Protein AF-A0A2P5Y747-F1 (afdb_monomer_lite)

InterPro domains:
  IPR005202 Transcription factor GRAS [PF03514] (7-99)
  IPR005202 Transcription factor GRAS [PS50985] (1-102)

Secondary structure (DSSP, 8-state):
-HHHHHHHHHTT----TTT------S-GGG--TTT---S-SSTT---EEEEES-TGGGGSSTTHHHHHHHHHHHH--SEEEEE--SS-TT-SSHHHHHHH--

pLDDT: mean 91.42, std 3.94, range [81.75, 98.0]

Structure (mmCIF, N/CA/C/O backbone):
data_AF-A0A2P5Y747-F1
#
_entry.id   AF-A0A2P5Y747-F1
#
loop_
_atom_site.group_PDB
_atom_site.id
_atom_site.type_symbol
_atom_site.label_atom_id
_atom_site.label_alt_id
_atom_site.label_comp_id
_atom_site.label_asym_id
_atom_site.label_entity_id
_atom_site.label_seq_id
_atom_site.pdbx_PDB_ins_code
_atom_site.Cartn_x
_atom_site.Cartn_y
_atom_site.Cartn_z
_atom_site.occupancy
_atom_site.B_iso_or_equiv
_atom_site.auth_seq_id
_atom_site.auth_comp_id
_atom_site.auth_asym_id
_atom_site.auth_atom_id
_atom_site.pdbx_PDB_model_num
ATOM 1 N N . MET A 1 1 ? 1.991 13.969 15.444 1.00 82.62 1 MET A N 1
ATOM 2 C CA . MET A 1 1 ? 0.845 13.244 16.037 1.00 82.62 1 MET A CA 1
ATOM 3 C C . MET A 1 1 ? -0.085 14.167 16.807 1.00 82.62 1 MET A C 1
ATOM 5 O O . MET A 1 1 ? -1.283 14.011 16.641 1.00 82.62 1 MET A O 1
ATOM 9 N N . GLU A 1 2 ? 0.432 15.171 17.527 1.00 87.50 2 GLU A N 1
ATOM 10 C CA . GLU A 1 2 ? -0.383 16.184 18.227 1.00 87.50 2 GLU A CA 1
ATOM 11 C C . GLU A 1 2 ? -1.441 16.849 17.328 1.00 87.50 2 GLU A C 1
ATOM 13 O O . GLU A 1 2 ? -2.609 16.925 17.691 1.00 87.50 2 GLU A O 1
ATOM 18 N N . TYR A 1 3 ? -1.074 17.216 16.094 1.00 91.44 3 TYR A N 1
ATOM 19 C CA . TYR A 1 3 ? -2.036 17.735 15.115 1.00 91.44 3 TYR A CA 1
ATOM 20 C C . TYR A 1 3 ? -3.222 16.786 14.861 1.00 91.44 3 TYR A C 1
ATOM 22 O O . TYR A 1 3 ? -4.362 17.236 14.814 1.00 91.44 3 TYR A O 1
ATOM 30 N N . LEU A 1 4 ? -2.971 15.478 14.715 1.00 92.31 4 LEU A N 1
ATOM 31 C CA . LEU A 1 4 ? -4.024 14.494 14.439 1.00 92.31 4 LEU A CA 1
ATOM 32 C C . LEU A 1 4 ? -4.943 14.315 15.649 1.00 92.31 4 LEU A C 1
ATOM 34 O O . LEU A 1 4 ? -6.157 14.258 15.483 1.00 92.31 4 LEU A O 1
ATOM 38 N N . THR A 1 5 ? -4.385 14.281 16.862 1.00 91.81 5 THR A N 1
ATOM 39 C CA . THR A 1 5 ? -5.179 14.188 18.094 1.00 91.81 5 THR A CA 1
ATOM 40 C C . THR A 1 5 ? -6.016 15.444 18.332 1.00 91.81 5 THR A C 1
ATOM 42 O O . THR A 1 5 ? -7.180 15.335 18.710 1.00 91.81 5 THR A O 1
ATOM 45 N N . GLU A 1 6 ? -5.478 16.638 18.060 1.00 92.38 6 GLU A N 1
ATOM 46 C CA . GLU A 1 6 ? -6.240 17.891 18.162 1.00 92.38 6 GLU A CA 1
ATOM 47 C C . GLU A 1 6 ? -7.341 17.976 17.098 1.00 92.38 6 GLU A C 1
ATOM 49 O O . GLU A 1 6 ? -8.482 18.322 17.411 1.00 92.38 6 GLU A O 1
ATOM 54 N N . ALA A 1 7 ? -7.050 17.577 15.857 1.00 93.56 7 ALA A N 1
ATOM 55 C CA . ALA A 1 7 ? -8.061 17.465 14.809 1.00 93.56 7 ALA A CA 1
ATOM 56 C C . ALA A 1 7 ? -9.168 16.466 15.193 1.00 93.56 7 ALA A C 1
ATOM 58 O O . ALA A 1 7 ? -10.348 16.770 15.026 1.00 93.56 7 ALA A O 1
ATOM 59 N N . GLY A 1 8 ? -8.808 15.315 15.774 1.00 93.31 8 GLY A N 1
ATOM 60 C CA . GLY A 1 8 ? -9.756 14.330 16.298 1.00 93.31 8 GLY A CA 1
ATOM 61 C C . GLY A 1 8 ? -10.700 14.925 17.346 1.00 93.31 8 GLY A C 1
ATOM 62 O O . GLY A 1 8 ? -11.917 14.803 17.210 1.00 93.31 8 GLY A O 1
ATOM 63 N N . LYS A 1 9 ? -10.169 15.670 18.328 1.00 92.38 9 LYS A N 1
ATOM 64 C CA . LYS A 1 9 ? -10.977 16.378 19.342 1.00 92.38 9 LYS A CA 1
ATOM 65 C C . LYS A 1 9 ? -11.951 17.375 18.715 1.00 92.38 9 LYS A C 1
ATOM 67 O O . LYS A 1 9 ? -13.130 17.379 19.069 1.00 92.38 9 LYS A O 1
ATOM 72 N N . LEU A 1 10 ? -11.479 18.199 17.775 1.00 94.94 10 LEU A N 1
ATOM 73 C CA . LEU A 1 10 ? -12.309 19.189 17.078 1.00 94.94 10 LEU A CA 1
ATOM 74 C C . LEU A 1 10 ? -13.452 18.531 16.292 1.00 94.94 10 LEU A C 1
ATOM 76 O O . LEU A 1 10 ? -14.570 19.046 16.277 1.00 94.94 10 LEU A O 1
ATOM 80 N N . LEU A 1 11 ? -13.181 17.377 15.680 1.00 96.31 11 LEU A N 1
ATOM 81 C CA . LEU A 1 11 ? -14.152 16.598 14.911 1.00 96.31 11 LEU A CA 1
ATOM 82 C C . LEU A 1 11 ? -15.001 15.649 15.771 1.00 96.31 11 LEU A C 1
ATOM 84 O O . LEU A 1 11 ? -15.880 14.979 15.234 1.00 96.31 11 LEU A O 1
ATOM 88 N N . LYS A 1 12 ? -14.781 15.612 17.094 1.00 94.69 12 LYS A N 1
ATOM 89 C CA . LYS A 1 12 ? -15.434 14.687 18.040 1.00 94.69 12 LYS A CA 1
ATOM 90 C C . LYS A 1 12 ? -15.228 13.209 17.676 1.00 94.69 12 LYS A C 1
ATOM 92 O O . LYS A 1 12 ? -16.125 12.391 17.861 1.00 94.69 12 LYS A O 1
ATOM 97 N N . ILE A 1 13 ? -14.045 12.882 17.163 1.00 93.31 13 ILE A N 1
ATOM 98 C CA . ILE A 1 13 ? -13.592 11.519 16.880 1.00 93.31 13 ILE A CA 1
ATOM 99 C C . ILE A 1 13 ? -12.712 11.068 18.048 1.00 93.31 13 ILE A C 1
ATOM 101 O O . ILE A 1 13 ? -11.780 11.776 18.435 1.00 93.31 13 ILE A O 1
ATOM 105 N N . GLU A 1 14 ? -12.995 9.892 18.610 1.00 88.69 14 GLU A N 1
ATOM 106 C CA . GLU A 1 14 ? -12.137 9.283 19.628 1.00 88.69 14 GLU A CA 1
ATOM 107 C C . GLU A 1 14 ? -10.859 8.762 18.960 1.00 88.69 14 GLU A C 1
ATOM 109 O O . GLU A 1 14 ? -10.837 7.686 18.373 1.00 88.69 14 GLU A O 1
ATOM 114 N N . LEU A 1 15 ? -9.800 9.571 19.009 1.00 89.94 15 LEU A N 1
ATOM 115 C CA . LEU A 1 15 ? -8.474 9.226 18.508 1.00 89.94 15 LEU A CA 1
ATOM 116 C C . LEU A 1 15 ? -7.460 9.416 19.636 1.00 89.94 15 LEU A C 1
ATOM 118 O O . LEU A 1 15 ? -7.118 10.553 19.979 1.00 89.94 15 LEU A O 1
ATOM 122 N N . LYS A 1 16 ? -7.005 8.314 20.238 1.00 87.69 16 LYS A N 1
ATOM 123 C CA . LYS A 1 16 ? -6.073 8.360 21.368 1.00 87.69 16 LYS A CA 1
ATOM 124 C C . LYS A 1 16 ? -4.634 8.420 20.879 1.00 87.69 16 LYS A C 1
ATOM 126 O O . LYS A 1 16 ? -4.293 7.933 19.802 1.00 87.69 16 LYS A O 1
ATOM 131 N N . GLN A 1 17 ? -3.773 9.053 21.666 1.00 87.12 17 GLN A N 1
ATOM 132 C CA . GLN A 1 17 ? -2.378 9.245 21.278 1.00 87.12 17 GLN A CA 1
ATOM 133 C C . GLN A 1 17 ? -1.601 7.919 21.268 1.00 87.12 17 GLN A C 1
ATOM 135 O O . GLN A 1 17 ? -0.697 7.748 20.458 1.00 87.12 17 GLN A O 1
ATOM 140 N N . GLU A 1 18 ? -1.963 6.982 22.139 1.00 86.56 18 GLU A N 1
ATOM 141 C CA . GLU A 1 18 ? -1.383 5.641 22.250 1.00 86.56 18 GLU A CA 1
ATOM 142 C C . GLU A 1 18 ? -1.713 4.711 21.068 1.00 86.56 18 GLU A C 1
ATOM 144 O O . GLU A 1 18 ? -0.938 3.796 20.768 1.00 86.56 18 GLU A O 1
ATOM 149 N N . ASP A 1 19 ? -2.816 4.978 20.364 1.00 85.44 19 ASP A N 1
ATOM 150 C CA . ASP A 1 19 ? -3.237 4.233 19.169 1.00 85.44 19 ASP A CA 1
ATOM 151 C C . ASP A 1 19 ? -2.485 4.714 17.914 1.00 85.44 19 ASP A C 1
ATOM 153 O O . ASP A 1 19 ? -2.385 4.026 16.899 1.00 85.44 19 ASP A O 1
ATOM 157 N N . LEU A 1 20 ? -1.900 5.908 17.992 1.00 89.62 20 LEU A N 1
ATOM 158 C CA . LEU A 1 20 ? -1.191 6.572 16.912 1.00 89.62 20 LEU A CA 1
ATOM 159 C C . LEU A 1 20 ? 0.299 6.208 16.916 1.00 89.62 20 LEU A C 1
ATOM 161 O O . LEU A 1 20 ? 1.116 6.828 17.601 1.00 89.62 20 LEU A O 1
ATOM 165 N N . ARG A 1 21 ? 0.672 5.227 16.090 1.00 89.50 21 ARG A N 1
ATOM 166 C CA . ARG A 1 21 ? 2.047 4.709 16.000 1.00 89.50 21 ARG A CA 1
ATOM 167 C C . ARG A 1 21 ? 2.736 5.122 14.704 1.00 89.50 21 ARG A C 1
ATOM 169 O O . ARG A 1 21 ? 2.129 5.134 13.638 1.00 89.50 21 ARG A O 1
ATOM 176 N N . VAL A 1 22 ? 4.028 5.437 14.798 1.00 90.75 22 VAL A N 1
ATOM 177 C CA . VAL A 1 22 ? 4.897 5.703 13.642 1.00 90.75 22 VAL A CA 1
ATOM 178 C C . VAL A 1 22 ? 6.005 4.663 13.631 1.00 90.75 22 VAL A C 1
ATOM 180 O O . VAL A 1 22 ? 6.697 4.483 14.630 1.00 90.75 22 VAL A O 1
ATOM 183 N N . VAL A 1 23 ? 6.171 3.996 12.493 1.00 91.56 23 VAL A N 1
ATOM 184 C CA . VAL A 1 23 ? 7.183 2.959 12.285 1.00 91.56 23 VAL A CA 1
ATOM 185 C C . VAL A 1 23 ? 8.056 3.368 11.112 1.00 91.56 23 VAL A C 1
ATOM 187 O O . VAL A 1 23 ? 7.552 3.752 10.057 1.00 91.56 23 VAL A O 1
ATOM 190 N N . TYR A 1 24 ? 9.368 3.275 11.300 1.00 92.31 24 TYR A N 1
ATOM 191 C CA . TYR A 1 24 ? 10.352 3.535 10.257 1.00 92.31 24 TYR A CA 1
ATOM 192 C C . TYR A 1 24 ? 10.875 2.201 9.735 1.00 92.31 24 TYR A C 1
ATOM 194 O O . TYR A 1 24 ? 11.586 1.492 10.441 1.00 92.31 24 TYR A O 1
ATOM 202 N N . ALA A 1 25 ? 10.507 1.863 8.503 1.00 90.31 25 ALA A N 1
ATOM 203 C CA . ALA A 1 25 ? 10.940 0.652 7.816 1.00 90.31 25 ALA A CA 1
ATOM 204 C C . ALA A 1 25 ? 11.025 0.918 6.308 1.00 90.31 25 ALA A C 1
ATOM 206 O O . AL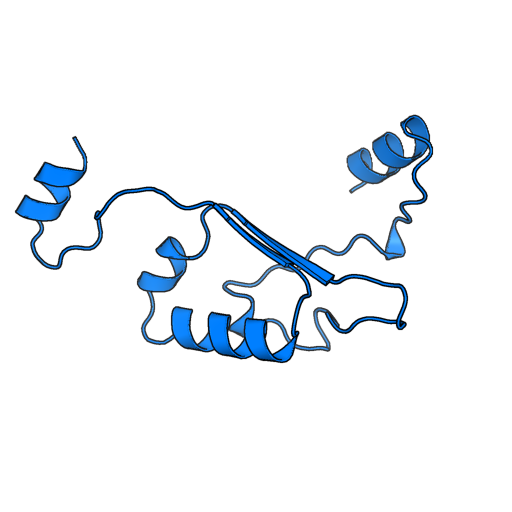A A 1 25 ? 10.316 1.787 5.788 1.00 90.31 25 ALA A O 1
ATOM 207 N N . ASN A 1 26 ? 11.856 0.163 5.581 1.00 87.56 26 ASN A N 1
ATOM 208 C CA . ASN A 1 26 ? 11.930 0.321 4.127 1.00 87.56 26 ASN A CA 1
ATOM 209 C C . ASN A 1 26 ? 10.716 -0.299 3.430 1.00 87.56 26 ASN A C 1
ATOM 211 O O . ASN A 1 26 ? 10.355 0.119 2.329 1.00 87.56 26 ASN A O 1
ATOM 215 N N . SER A 1 27 ? 10.063 -1.283 4.051 1.00 88.06 27 SER A N 1
ATOM 216 C CA . SER A 1 27 ? 8.891 -1.979 3.512 1.00 88.06 27 SER A CA 1
ATOM 217 C C . SER A 1 27 ? 8.037 -2.573 4.638 1.00 88.06 27 SER A C 1
ATOM 219 O O . SER A 1 27 ? 8.546 -2.810 5.733 1.00 88.06 27 SER A O 1
ATOM 221 N N . LEU A 1 28 ? 6.755 -2.856 4.380 1.00 89.81 28 LEU A N 1
ATOM 222 C CA . LEU A 1 28 ? 5.908 -3.619 5.305 1.00 89.81 28 LEU A CA 1
ATOM 223 C C . LEU A 1 28 ? 6.486 -5.018 5.541 1.00 89.81 28 LEU A C 1
ATOM 225 O O . LEU A 1 28 ? 6.373 -5.559 6.637 1.00 89.81 28 LEU A O 1
ATOM 229 N N . GLY A 1 29 ? 7.145 -5.592 4.528 1.00 87.00 29 GLY A N 1
ATOM 230 C CA . GLY A 1 29 ? 7.826 -6.883 4.631 1.00 87.00 29 GLY A CA 1
ATOM 231 C C . GLY A 1 29 ? 8.930 -6.955 5.698 1.00 87.00 29 GLY A C 1
ATOM 232 O O . GLY A 1 29 ? 9.295 -8.060 6.094 1.00 87.00 29 GLY A O 1
ATOM 233 N N . GLU A 1 30 ? 9.450 -5.816 6.164 1.00 88.56 30 GLU A N 1
ATOM 234 C CA . GLU A 1 30 ? 10.439 -5.721 7.252 1.00 88.56 30 GLU A CA 1
ATOM 235 C C . GLU A 1 30 ? 9.804 -5.485 8.628 1.00 88.56 30 GLU A C 1
ATOM 237 O O . GLU A 1 30 ? 10.478 -5.637 9.642 1.00 88.56 30 GLU A O 1
ATOM 242 N N . VAL A 1 31 ? 8.520 -5.123 8.675 1.00 89.81 31 VAL A N 1
ATOM 243 C CA . VAL A 1 31 ? 7.814 -4.843 9.925 1.00 89.81 31 VAL A CA 1
ATOM 244 C C . VAL A 1 31 ? 7.401 -6.161 10.575 1.00 89.81 31 VAL A C 1
ATOM 246 O O . VAL A 1 31 ? 6.588 -6.928 10.041 1.00 89.81 31 VAL A O 1
ATOM 249 N N . ASP A 1 32 ? 7.962 -6.436 11.748 1.00 87.19 32 ASP A N 1
ATOM 250 C CA . ASP A 1 32 ? 7.572 -7.563 12.592 1.00 87.19 32 ASP A CA 1
ATOM 251 C C . ASP A 1 32 ? 6.608 -7.144 13.718 1.00 87.19 32 ASP A C 1
ATOM 253 O O . ASP A 1 32 ? 6.326 -5.963 13.921 1.00 87.19 32 ASP A O 1
ATOM 257 N N . GLU A 1 33 ? 6.081 -8.135 14.443 1.00 82.75 33 GLU A N 1
ATOM 258 C CA . GLU A 1 33 ? 5.097 -7.923 15.516 1.00 82.75 33 GLU A CA 1
ATOM 259 C C . GLU A 1 33 ? 5.651 -7.112 16.700 1.00 82.75 33 GLU A C 1
ATOM 261 O O . GLU A 1 33 ? 4.879 -6.478 17.415 1.00 82.75 33 GLU A O 1
ATOM 266 N N . SER A 1 34 ? 6.973 -7.102 16.911 1.00 83.38 34 SER A N 1
ATOM 267 C CA . SER A 1 34 ? 7.604 -6.298 17.965 1.00 83.38 34 SER A CA 1
ATOM 268 C C . SER A 1 34 ? 7.658 -4.814 17.601 1.00 83.38 34 SER A C 1
ATOM 270 O O . SER A 1 34 ? 7.621 -3.962 18.489 1.00 83.38 34 SER A O 1
ATOM 272 N N . MET A 1 35 ? 7.703 -4.501 16.302 1.00 86.38 35 MET A N 1
ATOM 273 C CA . MET A 1 35 ? 7.636 -3.130 15.798 1.00 86.38 35 MET A CA 1
ATOM 274 C C . MET A 1 35 ? 6.192 -2.634 15.730 1.00 86.38 35 MET A C 1
ATOM 276 O O . MET A 1 35 ? 5.894 -1.526 16.181 1.00 86.38 35 MET A O 1
ATOM 280 N N . LEU A 1 36 ? 5.298 -3.442 15.153 1.00 85.50 36 LEU A N 1
ATOM 281 C CA . LEU A 1 36 ? 3.885 -3.115 15.014 1.00 85.50 36 LEU A CA 1
ATOM 282 C C . LEU A 1 36 ? 3.048 -4.374 14.811 1.00 85.50 36 LEU A C 1
ATOM 284 O O . LEU A 1 36 ? 3.145 -5.052 13.787 1.00 85.50 36 LEU A O 1
ATOM 288 N N . ASP A 1 37 ? 2.173 -4.640 15.773 1.00 85.00 37 ASP A N 1
ATOM 289 C CA . ASP A 1 37 ? 1.134 -5.645 15.617 1.00 85.00 37 ASP A CA 1
ATOM 290 C C . ASP A 1 37 ? -0.026 -5.054 14.808 1.00 85.00 37 ASP A C 1
ATOM 292 O O . ASP A 1 37 ? -0.721 -4.152 15.269 1.00 85.00 37 ASP A O 1
ATOM 296 N N . LEU A 1 38 ? -0.182 -5.533 13.574 1.00 83.81 38 LEU A N 1
ATOM 297 C CA . LEU A 1 38 ? -1.230 -5.111 12.639 1.00 83.81 38 LEU A CA 1
ATOM 298 C C . LEU A 1 38 ? -2.464 -6.019 12.689 1.00 83.81 38 LEU A C 1
ATOM 300 O O . LEU A 1 38 ? -3.349 -5.893 11.846 1.00 83.81 38 LEU A O 1
ATOM 304 N N . ARG A 1 39 ? -2.518 -6.976 13.620 1.00 81.75 39 ARG A N 1
ATOM 305 C CA . ARG A 1 39 ? -3.694 -7.830 13.782 1.00 81.75 39 ARG A CA 1
ATOM 306 C C . ARG A 1 39 ? -4.839 -7.024 14.379 1.00 81.75 39 ARG A C 1
ATOM 308 O O . ARG A 1 39 ? -4.638 -6.202 15.268 1.00 81.75 39 ARG A O 1
ATOM 315 N N . ARG A 1 40 ? -6.050 -7.336 13.923 1.00 84.44 40 ARG A N 1
ATOM 316 C CA . ARG A 1 40 ? -7.287 -6.849 14.534 1.00 84.44 40 ARG A CA 1
ATOM 317 C C . ARG A 1 40 ? -7.308 -7.236 16.010 1.00 84.44 40 ARG A C 1
ATOM 319 O O . ARG A 1 40 ? -7.007 -8.378 16.359 1.00 84.44 40 ARG A O 1
ATOM 326 N N . THR A 1 41 ? -7.678 -6.293 16.863 1.00 83.62 41 THR A N 1
ATOM 327 C CA . THR A 1 41 ? -7.804 -6.513 18.307 1.00 83.62 41 THR A CA 1
ATOM 328 C C . THR A 1 41 ? -9.141 -7.159 18.676 1.00 83.62 41 THR A C 1
ATOM 330 O O . THR A 1 41 ? -9.242 -7.798 19.723 1.00 83.62 41 THR A O 1
ATOM 333 N N . ASN A 1 42 ? -10.160 -7.018 17.820 1.00 86.56 42 ASN A N 1
ATOM 334 C CA . ASN A 1 42 ? -11.486 -7.621 17.965 1.00 86.56 42 ASN A CA 1
ATOM 335 C C . ASN A 1 42 ? -12.237 -7.712 16.614 1.00 86.56 42 ASN A C 1
ATOM 337 O O . ASN A 1 42 ? -11.793 -7.175 15.596 1.00 86.56 42 ASN A O 1
ATOM 341 N N . ASP A 1 43 ? -13.393 -8.384 16.622 1.00 86.31 43 ASP A N 1
ATOM 342 C CA . ASP A 1 43 ? -14.216 -8.648 15.430 1.00 86.31 43 ASP A CA 1
ATOM 343 C C . ASP A 1 43 ? -14.966 -7.416 14.878 1.00 86.31 43 ASP A C 1
ATOM 345 O O . ASP A 1 43 ? -15.469 -7.469 13.753 1.00 86.31 43 ASP A O 1
ATOM 349 N N . ASP A 1 44 ? -14.997 -6.300 15.610 1.00 89.94 44 ASP A N 1
ATOM 350 C CA . ASP A 1 44 ? -15.642 -5.049 15.184 1.00 89.94 44 ASP A CA 1
ATOM 351 C C . ASP A 1 44 ? -14.647 -4.043 14.571 1.00 89.94 44 ASP A C 1
ATOM 353 O O . ASP A 1 44 ? -15.045 -3.070 13.930 1.00 89.94 44 ASP A O 1
ATOM 357 N N . GLU A 1 45 ? -13.342 -4.270 14.735 1.00 89.88 45 GLU A N 1
ATOM 358 C CA . GLU A 1 45 ? -12.290 -3.455 14.127 1.00 89.88 45 GLU A CA 1
ATOM 359 C C . GLU A 1 45 ? -12.077 -3.842 12.659 1.00 89.88 45 GLU A C 1
ATOM 361 O O . GLU A 1 45 ? -11.992 -5.026 12.349 1.00 89.88 45 GLU A O 1
ATOM 366 N N . ALA A 1 46 ? -11.932 -2.866 11.759 1.00 92.00 46 ALA A N 1
ATOM 367 C CA . ALA A 1 46 ? -11.533 -3.098 10.371 1.00 92.00 46 ALA A CA 1
ATOM 368 C C . ALA A 1 46 ? -10.100 -2.604 10.132 1.00 92.00 46 ALA A C 1
ATOM 370 O O . ALA A 1 46 ? -9.756 -1.474 10.483 1.00 92.00 46 ALA A O 1
ATOM 371 N N . LEU A 1 47 ? -9.284 -3.424 9.478 1.00 92.62 47 LEU A N 1
ATOM 372 C CA . LEU A 1 47 ? -7.941 -3.090 9.036 1.00 92.62 47 LEU A CA 1
ATOM 373 C C . LEU A 1 47 ? -7.973 -2.580 7.591 1.00 92.62 47 LEU A C 1
ATOM 375 O O . LEU A 1 47 ? -8.267 -3.307 6.638 1.00 92.62 47 LEU A O 1
ATOM 379 N N . VAL A 1 48 ? -7.604 -1.312 7.420 1.00 95.06 48 VAL A N 1
ATOM 380 C CA . VAL A 1 48 ? -7.458 -0.675 6.108 1.00 95.06 48 VAL A CA 1
ATOM 381 C C . VAL A 1 48 ? -5.990 -0.368 5.859 1.00 95.06 48 VAL A C 1
ATOM 383 O O . VAL A 1 48 ? -5.342 0.305 6.659 1.00 95.06 48 VAL A O 1
ATOM 386 N N . VAL A 1 49 ? -5.470 -0.823 4.720 1.00 95.12 49 VAL A N 1
ATOM 387 C CA . VAL A 1 49 ? -4.106 -0.514 4.283 1.00 95.12 49 VAL A CA 1
ATOM 388 C C . VAL A 1 49 ? -4.162 0.479 3.133 1.00 95.12 49 VAL A C 1
ATOM 390 O O . VAL A 1 49 ? -4.720 0.194 2.073 1.00 95.12 49 VAL A O 1
ATOM 393 N N . TYR A 1 50 ? -3.556 1.645 3.343 1.00 96.88 50 TYR A N 1
ATOM 394 C CA . TYR A 1 50 ? -3.423 2.685 2.331 1.00 96.88 50 TYR A CA 1
ATOM 395 C C . TYR A 1 50 ? -1.972 2.793 1.866 1.00 96.88 50 TYR A C 1
ATOM 397 O O . TYR A 1 50 ? -1.097 3.238 2.610 1.00 96.88 50 TYR A O 1
ATOM 405 N N . TYR A 1 51 ? -1.727 2.409 0.618 1.00 96.88 51 TYR A N 1
ATOM 406 C CA . TYR A 1 51 ? -0.461 2.633 -0.061 1.00 96.88 51 TYR A CA 1
ATOM 407 C C . TYR A 1 51 ? -0.522 3.920 -0.872 1.00 96.88 51 TYR A C 1
ATOM 409 O O . TYR A 1 51 ? -1.337 4.053 -1.784 1.00 96.88 51 TYR A O 1
ATOM 417 N N . ASN A 1 52 ? 0.381 4.843 -0.556 1.00 96.69 52 ASN A N 1
ATOM 418 C CA . ASN A 1 52 ? 0.552 6.091 -1.280 1.00 96.69 52 ASN A CA 1
ATOM 419 C C . ASN A 1 52 ? 1.918 6.104 -1.966 1.00 96.69 52 ASN A C 1
ATOM 421 O O . ASN A 1 52 ? 2.928 6.264 -1.279 1.00 96.69 52 ASN A O 1
ATOM 425 N N . PHE A 1 53 ? 1.946 5.909 -3.288 1.00 96.31 53 PHE A N 1
ATOM 426 C CA . PHE A 1 53 ? 3.156 5.942 -4.112 1.00 96.31 53 PHE A CA 1
ATOM 427 C C . PHE A 1 53 ? 4.282 5.072 -3.522 1.00 96.31 53 PHE A C 1
ATOM 429 O O . PHE A 1 53 ? 5.404 5.531 -3.310 1.00 96.31 53 PHE A O 1
ATOM 436 N N . LYS A 1 54 ? 3.975 3.810 -3.199 1.00 94.62 54 LYS A N 1
ATOM 437 C CA . LYS A 1 54 ? 4.887 2.900 -2.488 1.00 94.62 54 LYS A CA 1
ATOM 438 C C . LYS A 1 54 ? 5.375 1.743 -3.349 1.00 94.62 54 LYS A C 1
ATOM 440 O O . LYS A 1 54 ? 6.525 1.331 -3.231 1.00 94.62 54 LYS A O 1
ATOM 445 N N . PHE A 1 55 ? 4.522 1.170 -4.186 1.00 94.69 55 PHE A N 1
ATOM 446 C CA . PHE A 1 55 ? 4.826 -0.065 -4.901 1.00 94.69 55 PHE A CA 1
ATOM 447 C C . PHE A 1 55 ? 5.930 0.141 -5.932 1.00 94.69 55 PHE A C 1
ATOM 449 O O . PHE A 1 55 ? 6.821 -0.703 -6.026 1.00 94.69 55 PHE A O 1
ATOM 456 N N . HIS A 1 56 ? 5.947 1.275 -6.637 1.00 93.50 56 HIS A N 1
ATOM 457 C CA . HIS A 1 56 ? 7.021 1.561 -7.589 1.00 93.50 56 HIS A CA 1
ATOM 458 C C . HIS A 1 56 ? 8.405 1.622 -6.912 1.00 93.50 56 HIS A C 1
ATOM 460 O O . HIS A 1 56 ? 9.389 1.179 -7.503 1.00 93.50 56 HIS A O 1
ATOM 466 N N . THR A 1 57 ? 8.505 2.068 -5.648 1.00 93.31 57 THR A N 1
ATOM 467 C CA . THR A 1 57 ? 9.793 2.096 -4.923 1.00 93.31 57 THR A CA 1
ATOM 468 C C . THR A 1 57 ? 10.316 0.689 -4.634 1.00 93.31 57 THR A C 1
ATOM 470 O O . THR A 1 57 ? 11.520 0.474 -4.528 1.00 93.31 57 THR A O 1
ATOM 473 N N . LEU A 1 58 ? 9.415 -0.288 -4.499 1.00 94.12 58 LEU A N 1
ATOM 474 C CA . LEU A 1 58 ? 9.748 -1.680 -4.190 1.00 94.12 58 LEU A CA 1
ATOM 475 C C . LEU A 1 58 ? 10.258 -2.460 -5.413 1.00 94.12 58 LEU A C 1
ATOM 477 O O . LEU A 1 58 ? 10.714 -3.592 -5.260 1.00 94.12 58 LEU A O 1
ATOM 481 N N . LEU A 1 59 ? 10.203 -1.873 -6.613 1.00 91.88 59 LEU A N 1
ATOM 482 C CA . LEU A 1 59 ? 10.764 -2.462 -7.833 1.00 91.88 59 LEU A CA 1
ATOM 483 C C . LEU A 1 59 ? 12.296 -2.351 -7.891 1.00 91.88 59 LEU A C 1
ATOM 485 O O . LEU A 1 59 ? 12.927 -3.097 -8.636 1.00 91.88 59 LEU A O 1
ATOM 489 N N . ALA A 1 60 ? 12.894 -1.459 -7.093 1.00 89.00 60 ALA A N 1
ATOM 490 C CA . ALA A 1 60 ? 14.339 -1.231 -7.069 1.00 89.00 60 ALA A CA 1
ATOM 491 C C . ALA A 1 60 ? 15.137 -2.407 -6.477 1.00 89.00 60 ALA A C 1
ATOM 493 O O . ALA A 1 60 ? 16.294 -2.614 -6.842 1.00 89.00 60 ALA A O 1
ATOM 494 N N . GLU A 1 61 ? 14.532 -3.190 -5.579 1.00 89.88 61 GLU A N 1
ATOM 495 C CA . GLU A 1 61 ? 15.177 -4.331 -4.931 1.00 89.88 61 GLU A CA 1
ATOM 496 C C . GLU A 1 61 ? 14.497 -5.647 -5.322 1.00 89.88 61 GLU A C 1
ATOM 498 O O . GL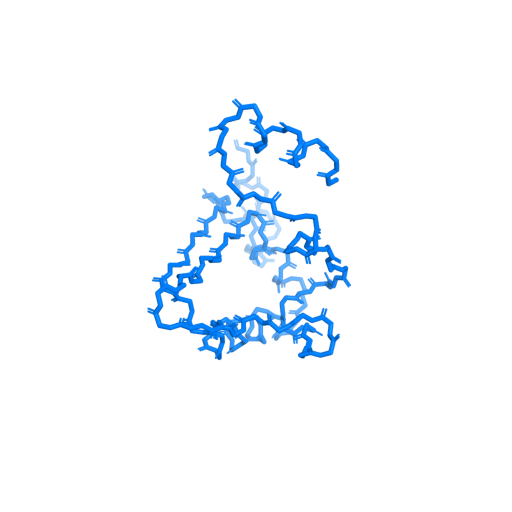U A 1 61 ? 13.280 -5.833 -5.208 1.00 89.88 61 GLU A O 1
ATOM 503 N N . 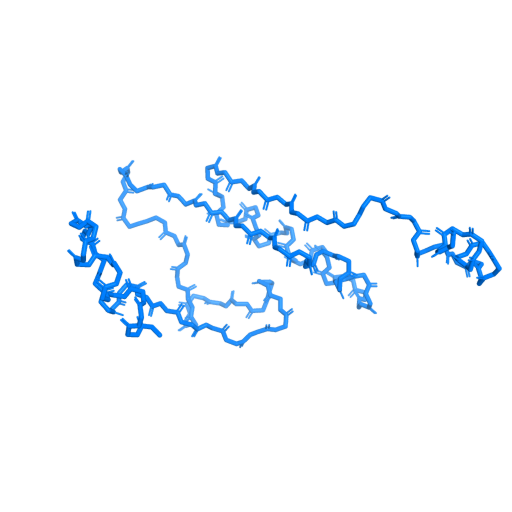ALA A 1 62 ? 15.310 -6.624 -5.729 1.00 87.06 62 ALA A N 1
ATOM 504 C CA . ALA A 1 62 ? 14.822 -7.958 -6.031 1.00 87.06 62 ALA A CA 1
ATOM 505 C C . ALA A 1 62 ? 14.071 -8.559 -4.828 1.00 87.06 62 ALA A C 1
ATOM 507 O O . ALA A 1 62 ? 14.587 -8.638 -3.718 1.00 87.06 62 ALA A O 1
ATOM 508 N N . LYS A 1 63 ? 12.870 -9.091 -5.081 1.00 91.88 63 LYS A N 1
ATOM 509 C CA . LYS A 1 63 ? 11.985 -9.743 -4.094 1.00 91.88 63 LYS A CA 1
ATOM 510 C C . LYS A 1 63 ? 11.318 -8.805 -3.076 1.00 91.88 63 LYS A C 1
ATOM 512 O O . LYS A 1 63 ? 10.448 -9.310 -2.366 1.00 91.88 63 LYS A O 1
ATOM 517 N N . ALA A 1 64 ? 11.631 -7.508 -3.014 1.00 93.31 64 ALA A N 1
ATOM 518 C CA . ALA A 1 64 ? 10.995 -6.590 -2.060 1.00 93.31 64 ALA A CA 1
ATOM 519 C C . ALA A 1 64 ? 9.472 -6.539 -2.254 1.00 93.31 64 ALA A C 1
ATOM 521 O O . ALA A 1 64 ? 8.725 -6.823 -1.320 1.00 93.31 64 ALA A O 1
ATOM 522 N N . MET A 1 65 ? 9.008 -6.363 -3.497 1.00 94.69 65 MET A N 1
ATOM 523 C CA . MET A 1 65 ? 7.579 -6.434 -3.832 1.00 94.69 65 MET A CA 1
ATOM 524 C C . MET A 1 65 ? 6.928 -7.753 -3.395 1.00 94.69 65 MET A C 1
ATOM 526 O O . MET A 1 65 ? 5.828 -7.776 -2.850 1.00 94.69 65 MET A O 1
ATOM 530 N N . ARG A 1 66 ? 7.612 -8.883 -3.599 1.00 94.50 66 ARG A N 1
ATOM 531 C CA . ARG A 1 66 ? 7.071 -10.191 -3.212 1.00 94.50 66 ARG A CA 1
ATOM 532 C C . ARG A 1 66 ? 6.926 -10.314 -1.694 1.00 94.50 66 ARG A C 1
ATOM 534 O O . ARG A 1 66 ? 5.921 -10.851 -1.238 1.00 94.50 66 ARG A O 1
ATOM 541 N N . LYS A 1 67 ? 7.921 -9.861 -0.924 1.00 94.31 67 LYS A N 1
ATOM 542 C CA . LYS A 1 67 ? 7.868 -9.867 0.547 1.00 94.31 67 LYS A CA 1
ATOM 543 C C . LYS A 1 67 ? 6.727 -8.983 1.053 1.00 94.31 67 LYS A C 1
ATOM 545 O O . LYS A 1 67 ? 5.959 -9.437 1.895 1.00 94.31 67 LYS A O 1
ATOM 550 N N . GLU A 1 68 ? 6.582 -7.791 0.473 1.00 95.06 68 GLU A N 1
ATOM 551 C CA . GLU A 1 68 ? 5.497 -6.850 0.766 1.00 95.06 68 GLU A CA 1
ATOM 552 C C . GLU A 1 68 ? 4.126 -7.517 0.613 1.00 95.06 68 GLU A C 1
ATOM 554 O O . GLU A 1 68 ? 3.350 -7.579 1.561 1.00 95.06 68 GLU A O 1
ATOM 559 N N . LEU A 1 69 ? 3.857 -8.107 -0.557 1.00 95.25 69 LEU A N 1
ATOM 560 C CA . LEU A 1 69 ? 2.570 -8.738 -0.857 1.00 95.25 69 LEU A CA 1
ATOM 561 C C . LEU A 1 69 ? 2.299 -9.980 0.005 1.00 95.25 69 LEU A C 1
ATOM 563 O O . LEU A 1 69 ? 1.153 -10.243 0.366 1.00 95.25 69 LEU A O 1
ATOM 567 N N . ILE A 1 70 ? 3.336 -10.750 0.358 1.00 94.94 70 ILE A N 1
ATOM 568 C CA . ILE A 1 70 ? 3.192 -11.878 1.290 1.00 94.94 70 ILE A CA 1
ATOM 569 C C . ILE A 1 70 ? 2.763 -11.374 2.666 1.00 94.94 70 ILE A C 1
ATOM 571 O O . ILE A 1 70 ? 1.838 -11.946 3.243 1.00 94.94 70 ILE A O 1
ATOM 575 N N . LYS A 1 71 ? 3.404 -10.317 3.176 1.00 93.06 71 LYS A N 1
ATOM 576 C CA . LYS A 1 71 ? 3.074 -9.738 4.478 1.00 93.06 71 LYS A CA 1
ATOM 577 C C . LYS A 1 71 ? 1.687 -9.097 4.468 1.00 93.06 71 LYS A C 1
ATOM 579 O O . LYS A 1 71 ? 0.906 -9.362 5.374 1.00 93.06 71 LYS A O 1
ATOM 584 N N . LEU A 1 72 ? 1.340 -8.365 3.408 1.00 94.12 72 LEU A N 1
ATOM 585 C CA . LEU A 1 72 ? 0.004 -7.802 3.197 1.00 94.12 72 LEU A CA 1
ATOM 586 C C . LEU A 1 72 ? -1.081 -8.890 3.238 1.00 94.12 72 LEU A C 1
ATOM 588 O O . LEU A 1 72 ? -2.105 -8.738 3.894 1.00 94.12 72 LEU A O 1
ATOM 592 N N . ARG A 1 73 ? -0.831 -10.037 2.597 1.00 93.81 73 ARG A N 1
ATOM 593 C CA . ARG A 1 73 ? -1.7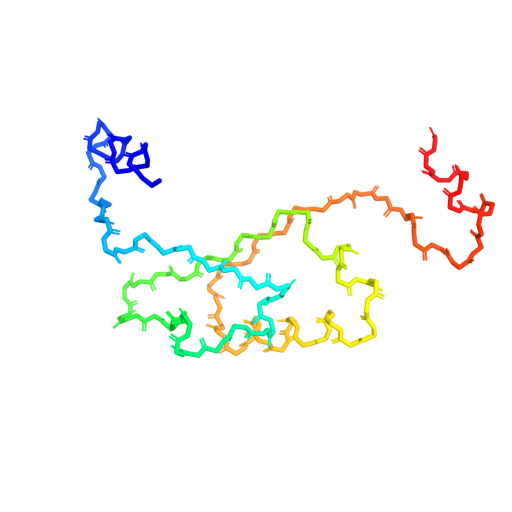34 -11.192 2.671 1.00 93.81 73 ARG A CA 1
ATOM 594 C C . ARG A 1 73 ? -1.812 -11.790 4.080 1.00 93.81 73 ARG A C 1
ATOM 596 O O . ARG A 1 73 ? -2.868 -12.271 4.461 1.00 93.81 73 ARG A O 1
ATOM 603 N N . GLN A 1 74 ? -0.710 -11.810 4.832 1.00 91.81 74 GLN A N 1
ATOM 604 C CA . GLN A 1 74 ? -0.684 -12.344 6.201 1.00 91.81 74 GLN A CA 1
ATOM 605 C C . GLN A 1 74 ? -1.459 -11.471 7.189 1.00 91.81 74 GLN A C 1
ATOM 607 O O . GLN A 1 74 ? -2.121 -12.021 8.062 1.00 91.81 74 GLN A O 1
ATOM 612 N N . ILE A 1 75 ? -1.389 -10.143 7.052 1.00 91.62 75 ILE A N 1
ATOM 613 C CA . ILE A 1 75 ? -2.174 -9.226 7.894 1.00 91.62 75 ILE A CA 1
ATOM 614 C C . ILE A 1 75 ? -3.660 -9.222 7.510 1.00 91.62 75 ILE A C 1
ATOM 616 O O . ILE A 1 75 ? -4.485 -8.863 8.337 1.00 91.62 75 ILE A O 1
ATOM 620 N N . ASN A 1 76 ? -3.991 -9.678 6.294 1.00 92.44 76 ASN A N 1
ATOM 621 C CA . ASN A 1 76 ? -5.353 -9.919 5.814 1.00 92.44 76 ASN A CA 1
ATOM 622 C C . ASN A 1 76 ? -6.311 -8.731 6.054 1.00 92.44 76 ASN A C 1
ATOM 624 O O . ASN A 1 76 ? -7.286 -8.874 6.791 1.00 92.44 76 ASN A O 1
ATOM 628 N N . PRO A 1 77 ? -6.034 -7.560 5.454 1.00 94.00 77 PRO A N 1
ATOM 629 C CA . PRO A 1 77 ? -6.855 -6.376 5.648 1.00 94.00 77 PRO A CA 1
ATOM 630 C C . PRO A 1 77 ? -8.185 -6.507 4.903 1.00 94.00 77 PRO A C 1
ATOM 632 O O . PRO A 1 77 ? -8.249 -7.106 3.826 1.00 94.00 77 PRO A O 1
ATOM 635 N N . GLU A 1 78 ? -9.233 -5.882 5.427 1.00 95.56 78 GLU A N 1
ATOM 636 C CA . GLU A 1 78 ? -10.539 -5.818 4.772 1.00 95.56 78 GLU A CA 1
ATOM 637 C C . GLU A 1 78 ? -10.483 -4.986 3.488 1.00 95.56 78 GLU A C 1
ATOM 639 O O . GLU A 1 78 ? -11.161 -5.298 2.507 1.00 95.56 78 GLU A O 1
ATOM 644 N N . ILE A 1 79 ? -9.677 -3.919 3.484 1.00 96.12 79 ILE A N 1
ATOM 645 C CA . ILE A 1 79 ? -9.543 -3.012 2.344 1.00 96.12 79 ILE A CA 1
ATOM 646 C C . ILE A 1 79 ? -8.069 -2.686 2.109 1.00 96.12 79 ILE A C 1
ATOM 648 O O . ILE A 1 79 ? -7.347 -2.267 3.014 1.00 96.12 79 ILE A O 1
ATOM 652 N N . VAL A 1 80 ? -7.648 -2.805 0.849 1.00 97.06 80 VAL A N 1
ATOM 653 C CA . VAL A 1 80 ? -6.371 -2.277 0.363 1.00 97.06 80 VAL A CA 1
ATOM 654 C C . VAL A 1 80 ? -6.656 -1.198 -0.670 1.00 97.06 80 VAL A C 1
ATOM 656 O O . VAL A 1 80 ? -7.291 -1.459 -1.691 1.00 97.06 80 VAL A O 1
ATOM 659 N N . ILE A 1 81 ? -6.164 0.009 -0.417 1.00 98.00 81 ILE A N 1
ATOM 660 C CA . ILE A 1 81 ? -6.216 1.128 -1.356 1.00 98.00 81 ILE A CA 1
ATOM 661 C C . ILE A 1 81 ? -4.789 1.390 -1.832 1.00 98.00 81 ILE A C 1
ATOM 663 O O . ILE A 1 81 ? -3.881 1.551 -1.019 1.00 98.00 81 ILE A O 1
ATOM 667 N N . MET A 1 82 ? -4.594 1.433 -3.149 1.00 97.06 82 MET A N 1
ATOM 668 C CA . MET A 1 82 ? -3.295 1.685 -3.774 1.00 97.06 82 MET A CA 1
ATOM 669 C C . MET A 1 82 ? -3.392 2.906 -4.679 1.00 97.06 82 MET A C 1
ATOM 671 O O . MET A 1 82 ? -4.154 2.909 -5.646 1.00 97.06 82 MET A O 1
ATOM 675 N N . GLN A 1 83 ? -2.606 3.930 -4.365 1.00 97.88 83 GLN A N 1
ATOM 676 C CA . GLN A 1 83 ? -2.385 5.087 -5.220 1.00 97.88 83 GLN A CA 1
ATOM 677 C C . GLN A 1 83 ? -0.988 4.981 -5.839 1.00 97.88 83 GLN A C 1
ATOM 679 O O . GLN A 1 83 ? 0.007 5.011 -5.122 1.00 97.88 83 GLN A O 1
ATOM 684 N N . GLU A 1 84 ? -0.915 4.865 -7.164 1.00 96.62 84 GLU A N 1
ATOM 685 C CA . GLU A 1 84 ? 0.335 4.774 -7.931 1.00 96.62 84 GLU A CA 1
ATOM 686 C C . GLU A 1 84 ? 0.251 5.613 -9.211 1.00 96.62 84 GLU A C 1
ATOM 688 O O . GLU A 1 84 ? -0.834 6.012 -9.646 1.00 96.62 84 GLU A O 1
ATOM 693 N N . GLN A 1 85 ? 1.403 5.876 -9.827 1.00 94.50 85 GLN A N 1
ATOM 694 C CA . GLN A 1 85 ? 1.476 6.507 -11.139 1.00 94.50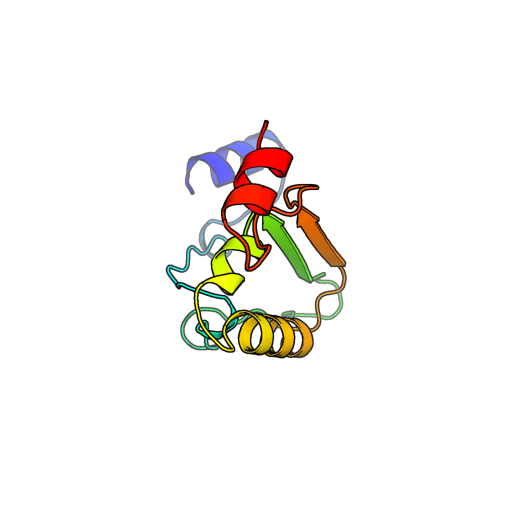 85 GLN A CA 1
ATOM 695 C C . GLN A 1 85 ? 0.884 5.582 -12.209 1.00 94.50 85 GLN A C 1
ATOM 697 O O . GLN A 1 85 ? 1.196 4.393 -12.272 1.00 94.50 85 GLN A O 1
ATOM 702 N N . TYR A 1 86 ? 0.070 6.144 -13.101 1.00 93.19 86 TYR A N 1
ATOM 703 C CA . TYR A 1 86 ? -0.424 5.440 -14.283 1.00 93.19 86 TYR A CA 1
ATOM 704 C C . TYR A 1 86 ? 0.545 5.628 -15.460 1.00 93.19 86 TYR A C 1
ATOM 706 O O . TYR A 1 86 ? 0.217 6.261 -16.460 1.00 93.19 86 TYR A O 1
ATOM 714 N N . ALA A 1 87 ? 1.768 5.124 -15.298 1.00 90.75 87 ALA A N 1
ATOM 715 C CA . ALA A 1 87 ? 2.852 5.248 -16.270 1.00 90.75 87 ALA A CA 1
ATOM 716 C C . ALA A 1 87 ? 3.723 3.982 -16.289 1.00 90.75 87 ALA A C 1
ATOM 718 O O . ALA A 1 87 ? 3.752 3.222 -15.318 1.00 90.75 87 ALA A O 1
ATOM 719 N N . ASN A 1 88 ? 4.444 3.752 -17.390 1.00 88.75 88 ASN A N 1
ATOM 720 C CA . ASN A 1 88 ? 5.421 2.666 -17.499 1.00 88.75 88 ASN A CA 1
ATOM 721 C C . ASN A 1 88 ? 6.850 3.213 -17.609 1.00 88.75 88 ASN A C 1
ATOM 723 O O . ASN A 1 88 ? 7.510 3.085 -18.639 1.00 88.75 88 ASN A O 1
ATOM 727 N N . ASP A 1 89 ? 7.348 3.758 -16.504 1.00 91.62 89 ASP A N 1
ATOM 728 C CA . ASP A 1 89 ? 8.725 4.247 -16.393 1.00 91.62 89 ASP A CA 1
ATOM 729 C C . ASP A 1 89 ? 9.714 3.146 -15.965 1.00 91.62 89 ASP A C 1
ATOM 731 O O . ASP A 1 89 ? 10.803 3.434 -15.475 1.00 91.62 89 ASP A O 1
ATOM 735 N N . ASN A 1 90 ? 9.355 1.867 -16.125 1.00 90.81 90 ASN A N 1
ATOM 736 C CA . ASN A 1 90 ? 10.178 0.732 -15.691 1.00 90.81 90 ASN A CA 1
ATOM 737 C C . ASN A 1 90 ? 10.540 -0.236 -16.834 1.00 90.81 90 ASN A C 1
ATOM 739 O O . ASN A 1 90 ? 10.935 -1.378 -16.591 1.00 90.81 90 ASN A O 1
ATOM 743 N N . ASP A 1 91 ? 10.414 0.197 -18.094 1.00 91.62 91 ASP A N 1
ATOM 744 C CA . ASP A 1 91 ? 10.903 -0.576 -19.244 1.00 91.62 91 ASP A CA 1
ATOM 745 C C . ASP A 1 91 ? 12.422 -0.801 -19.125 1.00 91.62 91 ASP A C 1
ATOM 747 O O . ASP A 1 91 ? 13.152 0.072 -18.660 1.00 91.62 91 ASP A O 1
ATOM 751 N N . GLY A 1 92 ? 12.936 -1.957 -19.556 1.00 90.44 92 GLY A N 1
ATOM 752 C CA . GLY A 1 92 ? 14.378 -2.230 -19.540 1.00 90.44 92 GLY A CA 1
ATOM 753 C C . GLY A 1 92 ? 15.179 -1.318 -20.481 1.00 90.44 92 GLY A C 1
ATOM 754 O O . GLY A 1 92 ? 16.347 -1.021 -20.220 1.00 90.44 92 GLY A O 1
ATOM 755 N N . ASN A 1 93 ? 14.555 -0.822 -21.550 1.00 94.50 93 ASN A N 1
ATOM 756 C CA . ASN A 1 93 ? 15.157 0.089 -22.513 1.00 94.50 93 ASN A CA 1
ATOM 757 C C . ASN A 1 93 ? 15.033 1.547 -22.044 1.00 94.50 93 ASN A C 1
ATOM 759 O O . ASN A 1 93 ? 13.937 2.069 -21.862 1.00 94.50 93 ASN A O 1
ATOM 763 N N . PHE A 1 94 ? 16.174 2.226 -21.908 1.00 94.69 94 PHE A N 1
ATOM 764 C CA . PHE A 1 94 ? 16.219 3.626 -21.487 1.00 94.69 94 PHE A CA 1
ATOM 765 C C . PHE A 1 94 ? 15.452 4.578 -22.415 1.00 94.69 94 PHE A C 1
ATOM 767 O O . PHE A 1 94 ? 14.739 5.439 -21.914 1.00 94.69 94 PHE A O 1
ATOM 774 N N . ILE A 1 95 ? 15.566 4.417 -23.739 1.00 95.94 95 ILE A N 1
ATOM 775 C CA . ILE A 1 95 ? 14.888 5.289 -24.710 1.00 95.94 95 ILE A CA 1
ATOM 776 C C . ILE A 1 95 ? 13.376 5.169 -24.562 1.00 95.94 95 ILE A C 1
ATOM 778 O O . ILE A 1 95 ? 12.702 6.185 -24.512 1.00 95.94 95 ILE A O 1
ATOM 782 N N . LYS A 1 96 ? 12.857 3.951 -24.377 1.00 94.44 96 LYS A N 1
ATOM 783 C CA . LYS A 1 96 ? 11.423 3.748 -24.139 1.00 94.44 96 LYS A CA 1
ATOM 784 C C . LYS A 1 96 ? 10.942 4.415 -22.857 1.00 94.44 96 LYS A C 1
ATOM 786 O O . LYS A 1 96 ? 9.899 5.049 -22.868 1.00 94.44 96 LYS A O 1
ATOM 791 N N . ARG A 1 97 ? 11.699 4.296 -21.759 1.00 94.88 97 ARG A N 1
ATOM 792 C CA . ARG A 1 97 ? 11.360 5.010 -20.517 1.00 94.88 97 ARG A CA 1
ATOM 793 C C . ARG A 1 97 ? 11.299 6.513 -20.766 1.00 94.88 97 ARG A C 1
ATOM 795 O O . ARG A 1 97 ? 10.311 7.136 -20.427 1.00 94.88 97 ARG A O 1
ATOM 802 N N . LEU A 1 98 ? 12.322 7.064 -21.420 1.00 94.81 98 LEU A N 1
ATOM 803 C CA . LEU A 1 98 ? 12.380 8.486 -21.745 1.00 94.81 98 LEU A CA 1
ATOM 804 C C . LEU A 1 98 ? 11.192 8.931 -22.612 1.00 94.81 98 LEU A C 1
ATOM 806 O O . LEU A 1 98 ? 10.607 9.968 -22.334 1.00 94.81 98 LEU A O 1
ATOM 810 N N . GLU A 1 99 ? 10.825 8.145 -23.627 1.00 93.50 99 GLU A N 1
ATOM 811 C CA . GLU A 1 99 ? 9.664 8.397 -24.493 1.00 93.50 99 GLU A CA 1
ATOM 812 C C . GLU A 1 99 ? 8.335 8.365 -23.729 1.00 93.50 99 GLU A C 1
ATOM 814 O O . GLU A 1 99 ? 7.424 9.098 -24.093 1.00 93.50 99 GLU A O 1
ATOM 819 N N . TYR A 1 100 ? 8.209 7.537 -22.688 1.00 89.94 100 TYR A N 1
ATOM 820 C CA . TYR A 1 100 ? 6.994 7.451 -21.872 1.00 89.94 100 TYR A CA 1
ATOM 821 C C . TYR A 1 100 ? 6.916 8.491 -20.748 1.00 89.94 100 TYR A C 1
ATOM 823 O O . TYR A 1 100 ? 5.828 8.715 -20.220 1.00 89.94 100 TYR A O 1
ATOM 831 N N . SER A 1 101 ? 8.037 9.114 -20.376 1.00 91.06 101 SER A N 1
ATOM 832 C CA . SER A 1 101 ? 8.093 10.085 -19.277 1.00 91.06 101 SER A CA 1
ATOM 833 C C . SER A 1 101 ? 7.748 11.533 -19.681 1.00 91.06 101 SER A C 1
ATOM 835 O O . SER A 1 101 ? 7.650 12.381 -18.791 1.00 91.06 101 SER A O 1
ATOM 837 N N . PHE A 1 102 ? 7.586 11.837 -20.976 1.00 83.31 102 PHE A N 1
ATOM 838 C CA . PHE A 1 102 ? 7.205 13.161 -21.505 1.00 83.31 102 PHE A CA 1
ATOM 839 C C . PHE A 1 102 ? 5.882 13.104 -22.270 1.00 83.31 102 PHE A C 1
ATOM 841 O O . PHE A 1 102 ? 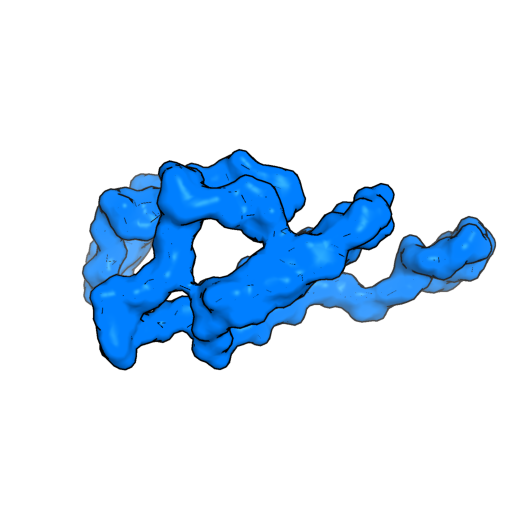5.136 14.108 -22.198 1.00 83.31 102 PHE A O 1
#

Organism: Gossypium barbadense (NCBI:txid3634)

Sequence (102 aa):
MEYLTEAGKLLKIELKQEDLRVVYANSLGEVDESMLDLRRTNDDEALVVYYNFKFHTLLAEAKAMRKELIKLRQINPEIVIMQEQYANDNDGNFIKRLEYSF

Foldseek 3Di:
DVVVVVVCVVVVHPDDPVVDDDADDLALLPDDVVRPDLADPDPVDFREAEADARQVSQVVDPCSNVSRVVSVVVSPGPYYHHDHDPWDLPDPDPVVNVVGVD

Radius of gyration: 17.65 Å; chains: 1; bounding box: 32×32×47 Å